Protein AF-A0A0B7GZR4-F1 (afdb_monomer_lite)

Foldseek 3Di:
DCCVVPVVPDDAPDDVSVQVSVLVVLCCQQPPDQDVVVGGGNLVVCCVVPVVDDSCVSNDGDDDVVVVCVPCVVVVVVVVD

Organism: Treponema phagedenis (NCBI:txid162)

Secondary structure (DSSP, 8-state):
-HIIIIITT----SHHHHHHHHHHHHHHHHHT--BTTTTB-HHHHHHHH-TTS-GGGG-PPP--HHHHHHHHHHHHHHH--

Radius of gyration: 15.93 Å; chains: 1; bounding box: 39×23×38 Å

Sequence (81 aa):
MIEDEFYALEYFYGFKDFMDKAYKYQKYFNFERMNNYKGGSPVQLLNEADETIDIKVLDFKPLIVDNYLKENLKFFKVIAS

pLDDT: mean 86.77, std 15.76, range [44.03, 97.69]

Structure (mmCIF, N/CA/C/O backbone):
data_AF-A0A0B7GZR4-F1
#
_entry.id   AF-A0A0B7GZR4-F1
#
loop_
_atom_site.group_PDB
_atom_site.id
_atom_site.type_symbol
_atom_site.label_atom_id
_atom_site.label_alt_id
_atom_site.label_comp_id
_atom_site.label_asym_id
_atom_site.label_entity_id
_atom_site.label_seq_id
_atom_site.pdbx_PDB_ins_code
_atom_site.Cartn_x
_atom_site.Cartn_y
_atom_site.Cartn_z
_atom_site.occupancy
_atom_site.B_iso_or_equiv
_atom_site.auth_seq_id
_atom_site.auth_comp_id
_atom_site.auth_asym_id
_atom_site.auth_atom_id
_atom_site.pdbx_PDB_model_num
ATOM 1 N N . MET A 1 1 ? 5.329 -13.681 3.813 1.00 82.44 1 MET A N 1
ATOM 2 C CA . MET A 1 1 ? 4.240 -13.008 3.058 1.00 82.44 1 MET A CA 1
ATOM 3 C C . MET A 1 1 ? 3.831 -11.746 3.824 1.00 82.44 1 MET A C 1
ATOM 5 O O . MET A 1 1 ? 4.487 -11.458 4.819 1.00 82.44 1 MET A O 1
ATOM 9 N N . ILE A 1 2 ? 2.831 -10.963 3.391 1.00 87.56 2 ILE A N 1
ATOM 10 C CA . ILE A 1 2 ? 2.401 -9.754 4.140 1.00 87.56 2 ILE A CA 1
ATOM 11 C C . ILE A 1 2 ? 1.964 -10.106 5.572 1.00 87.56 2 ILE A C 1
ATOM 13 O O . ILE A 1 2 ? 2.178 -9.343 6.510 1.00 87.56 2 ILE A O 1
ATOM 17 N N . GLU A 1 3 ? 1.426 -11.308 5.744 1.00 88.06 3 GLU A N 1
ATOM 18 C CA . GLU A 1 3 ? 1.069 -11.918 7.015 1.00 88.06 3 GLU A CA 1
ATOM 19 C C . GLU A 1 3 ? 2.258 -11.947 7.979 1.00 88.06 3 GLU A C 1
ATOM 21 O O . GLU A 1 3 ? 2.136 -11.459 9.098 1.00 88.06 3 GLU A O 1
ATOM 26 N N . ASP A 1 4 ? 3.417 -12.429 7.531 1.00 91.75 4 ASP A N 1
ATOM 27 C CA . ASP A 1 4 ? 4.614 -12.565 8.373 1.00 91.75 4 ASP A CA 1
ATOM 28 C C . ASP A 1 4 ? 5.393 -11.254 8.525 1.00 91.75 4 ASP A C 1
ATOM 30 O O . ASP A 1 4 ? 6.076 -11.051 9.522 1.00 91.75 4 ASP A O 1
ATOM 34 N N . GLU A 1 5 ? 5.338 -10.378 7.520 1.00 88.31 5 GLU A N 1
ATOM 35 C CA . GLU A 1 5 ? 6.137 -9.147 7.471 1.00 88.31 5 GLU A CA 1
ATOM 36 C C . GLU A 1 5 ? 5.441 -7.951 8.133 1.00 88.31 5 GLU A C 1
ATOM 38 O O . GLU A 1 5 ? 6.103 -6.976 8.483 1.00 88.31 5 GLU A O 1
ATOM 43 N N . PHE A 1 6 ? 4.116 -8.004 8.287 1.00 92.56 6 PHE A N 1
ATOM 44 C CA . PHE A 1 6 ? 3.322 -6.898 8.811 1.00 92.56 6 PHE A CA 1
ATOM 45 C C . PHE A 1 6 ? 2.344 -7.359 9.890 1.00 92.56 6 PHE A C 1
ATOM 47 O O . PHE A 1 6 ? 2.481 -6.966 11.047 1.00 92.56 6 PHE A O 1
ATOM 54 N N . TYR A 1 7 ? 1.381 -8.221 9.552 1.00 89.31 7 TYR A N 1
ATOM 55 C CA . TYR A 1 7 ? 0.290 -8.551 10.478 1.00 89.31 7 TYR A CA 1
ATOM 56 C C . TYR A 1 7 ? 0.740 -9.334 11.717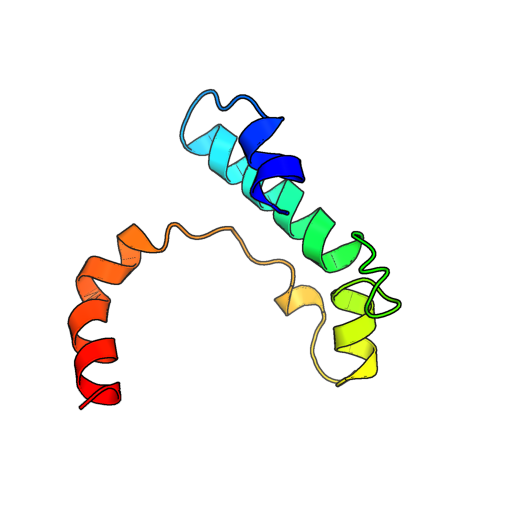 1.00 89.31 7 TYR A C 1
ATOM 58 O O . TYR A 1 7 ? 0.179 -9.132 12.789 1.00 89.31 7 TYR A O 1
ATOM 66 N N . ALA A 1 8 ? 1.744 -10.203 11.589 1.00 91.50 8 ALA A N 1
ATOM 67 C CA . ALA A 1 8 ? 2.273 -10.991 12.700 1.00 91.50 8 ALA A CA 1
ATOM 68 C C . ALA A 1 8 ? 3.248 -10.210 13.601 1.00 91.50 8 ALA A C 1
ATOM 70 O O . ALA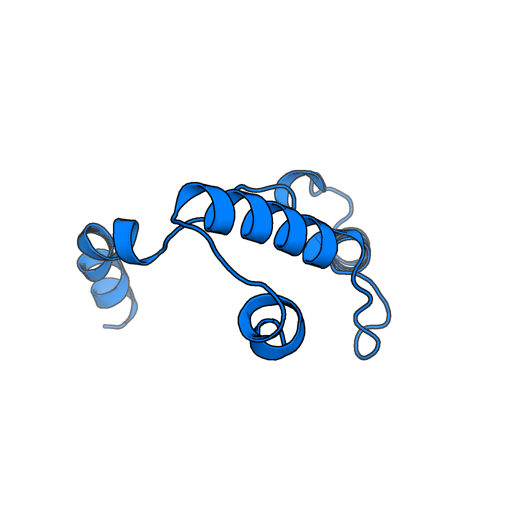 A 1 8 ? 3.466 -10.608 14.744 1.00 91.50 8 ALA A O 1
ATOM 71 N N . LEU A 1 9 ? 3.851 -9.128 13.095 1.00 90.81 9 LEU A N 1
ATOM 72 C CA . LEU A 1 9 ? 4.904 -8.378 13.793 1.00 90.81 9 LEU A CA 1
ATOM 73 C C . LEU A 1 9 ? 4.398 -7.089 14.444 1.00 90.81 9 LEU A C 1
ATOM 75 O O . LEU A 1 9 ? 4.970 -6.632 15.433 1.00 90.81 9 LEU A O 1
ATOM 79 N N . GLU A 1 10 ? 3.345 -6.489 13.895 1.00 90.50 10 GLU A N 1
ATOM 80 C CA . GLU A 1 10 ? 2.830 -5.205 14.354 1.00 90.50 10 GLU A CA 1
ATOM 81 C C . GLU A 1 10 ? 1.684 -5.365 15.358 1.00 90.50 10 GLU A C 1
ATOM 83 O O . GLU A 1 10 ? 0.733 -6.117 15.156 1.00 90.50 10 GLU A O 1
ATOM 88 N N . TYR A 1 11 ? 1.737 -4.576 16.430 1.00 94.25 11 TYR A N 1
ATOM 89 C CA . TYR A 1 11 ? 0.598 -4.370 17.324 1.00 94.25 11 TYR A CA 1
ATOM 90 C C . TYR A 1 11 ? -0.247 -3.200 16.826 1.00 94.25 11 TYR A C 1
ATOM 92 O O . TYR A 1 11 ? 0.303 -2.165 16.451 1.00 94.25 11 TYR A O 1
ATOM 100 N N . PHE A 1 12 ? -1.572 -3.322 16.877 1.00 95.31 12 PHE A N 1
ATOM 101 C CA . P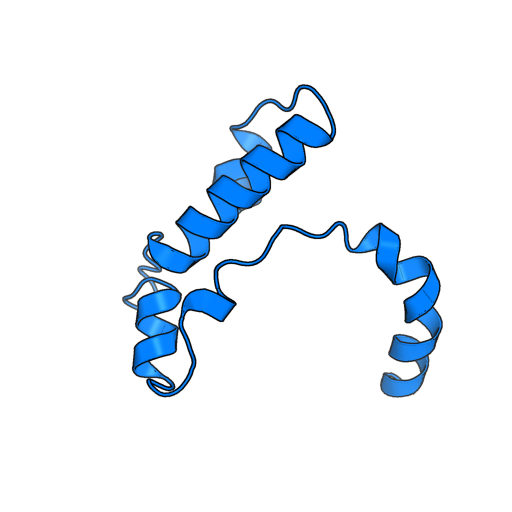HE A 1 12 ? -2.490 -2.279 16.416 1.00 95.31 12 PHE A CA 1
ATOM 102 C C . PHE A 1 12 ? -3.338 -1.756 17.571 1.00 95.31 12 PHE A C 1
ATOM 104 O O . PHE A 1 12 ? -4.082 -2.510 18.196 1.00 95.31 12 PHE A O 1
ATOM 111 N N . TYR A 1 13 ? -3.266 -0.451 17.830 1.00 95.12 13 TYR A N 1
ATOM 112 C CA . TYR A 1 13 ? -3.976 0.183 18.951 1.00 95.12 13 TYR A CA 1
ATOM 113 C C . TYR A 1 13 ? -5.356 0.737 18.571 1.00 95.12 13 TYR A C 1
ATOM 115 O O . TYR A 1 13 ? -6.026 1.384 19.375 1.00 95.12 13 TYR A O 1
ATOM 123 N N . GLY A 1 14 ? -5.792 0.496 17.336 1.00 95.62 14 GLY A N 1
ATOM 124 C CA . GLY A 1 14 ? -7.095 0.901 16.829 1.00 95.62 14 GLY A CA 1
ATOM 125 C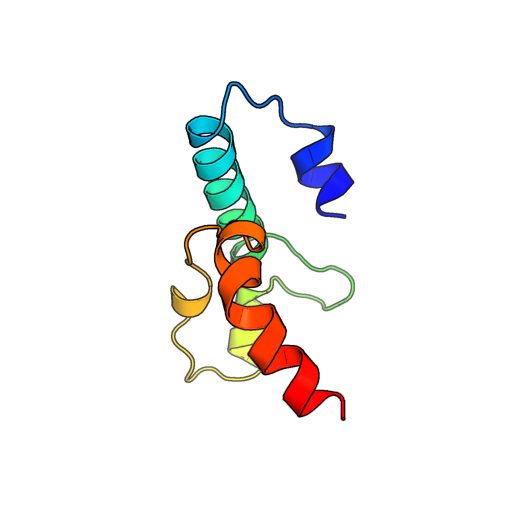 C . GLY A 1 14 ? -7.086 1.105 15.321 1.00 95.62 14 GLY A C 1
ATOM 126 O O . GLY A 1 14 ? -6.057 0.982 14.660 1.00 95.62 14 GLY A O 1
ATOM 127 N N . PHE A 1 15 ? -8.250 1.458 14.777 1.00 94.69 15 PHE A N 1
ATOM 128 C CA . PHE A 1 15 ? -8.442 1.578 13.332 1.00 94.69 15 PHE A CA 1
ATOM 129 C C . PHE A 1 15 ? -7.499 2.596 12.678 1.00 94.69 15 PHE A C 1
ATOM 131 O O . PHE A 1 15 ? -6.880 2.296 11.666 1.00 94.69 15 PHE A O 1
ATOM 138 N N . LYS A 1 16 ? -7.350 3.792 13.261 1.00 95.44 16 LYS A N 1
ATOM 139 C CA . LYS A 1 16 ? -6.470 4.826 12.698 1.00 95.44 16 LYS A CA 1
ATOM 140 C C . LYS A 1 16 ? -5.007 4.373 12.667 1.00 95.44 16 LYS A C 1
ATOM 142 O O . LYS A 1 16 ? -4.361 4.509 11.637 1.00 95.44 16 LYS A O 1
ATOM 147 N N . ASP A 1 17 ? -4.518 3.822 13.778 1.00 96.81 17 ASP A N 1
ATOM 148 C CA . ASP A 1 17 ? -3.149 3.304 13.893 1.00 96.81 17 ASP A CA 1
ATOM 149 C C . ASP A 1 17 ? -2.897 2.177 12.882 1.00 96.81 17 ASP A C 1
ATOM 151 O O . ASP A 1 17 ? -1.912 2.203 12.150 1.00 96.81 17 ASP A O 1
ATOM 155 N N . PHE A 1 18 ? -3.853 1.254 12.749 1.00 95.56 18 PHE A N 1
ATOM 156 C CA . PHE A 1 18 ? -3.826 0.223 11.717 1.00 95.56 18 PHE A CA 1
ATOM 157 C C . PHE A 1 18 ? -3.714 0.810 10.304 1.00 95.56 18 PHE A C 1
ATOM 159 O O . PHE A 1 18 ? -2.840 0.399 9.547 1.00 95.56 18 PHE A O 1
ATOM 166 N N . MET A 1 19 ? -4.552 1.790 9.950 1.00 96.12 19 MET A N 1
ATOM 167 C CA . MET A 1 19 ? -4.535 2.402 8.615 1.00 96.12 19 MET A CA 1
ATOM 168 C C . MET A 1 19 ? -3.229 3.154 8.334 1.00 96.12 19 MET A C 1
ATOM 170 O O . MET A 1 19 ? -2.693 3.051 7.230 1.00 96.12 19 MET A O 1
ATOM 174 N N . ASP A 1 20 ? -2.691 3.869 9.323 1.00 96.12 20 ASP A N 1
ATOM 175 C CA . ASP A 1 20 ? -1.423 4.594 9.192 1.00 96.12 20 ASP A CA 1
ATOM 176 C C . ASP A 1 20 ? -0.248 3.618 8.992 1.00 96.12 20 ASP A C 1
ATOM 178 O O . ASP A 1 20 ? 0.586 3.805 8.099 1.00 96.12 20 ASP A O 1
ATOM 182 N N . LYS A 1 21 ? -0.205 2.530 9.773 1.00 96.62 21 LYS A N 1
ATOM 183 C CA . LYS A 1 21 ? 0.806 1.474 9.634 1.00 96.62 21 LYS A CA 1
ATOM 184 C C . LYS A 1 21 ? 0.670 0.716 8.316 1.00 96.62 21 LYS A C 1
ATOM 186 O O . LYS A 1 21 ? 1.678 0.471 7.657 1.00 96.62 21 LYS A O 1
ATOM 191 N N . ALA A 1 22 ? -0.556 0.398 7.902 1.00 95.69 22 ALA A N 1
ATOM 192 C CA . ALA A 1 22 ? -0.823 -0.287 6.641 1.00 95.69 22 ALA A CA 1
ATOM 193 C C . ALA A 1 22 ? -0.365 0.560 5.451 1.00 95.69 22 ALA A C 1
ATOM 195 O O . ALA A 1 22 ? 0.280 0.043 4.544 1.00 95.69 22 ALA A O 1
ATOM 196 N N . TYR A 1 23 ? -0.616 1.873 5.482 1.00 96.44 23 TYR A N 1
ATOM 197 C CA . TYR A 1 23 ? -0.126 2.789 4.455 1.00 96.44 23 TYR A CA 1
ATOM 198 C C . TYR A 1 23 ? 1.404 2.806 4.392 1.00 96.44 23 TYR A C 1
ATOM 200 O O . TYR A 1 23 ? 1.983 2.688 3.312 1.00 96.44 23 TYR A O 1
ATOM 208 N N . LYS A 1 24 ? 2.069 2.891 5.552 1.00 95.69 24 LYS A N 1
ATOM 209 C CA . LYS A 1 24 ? 3.534 2.851 5.629 1.00 95.69 24 LYS A CA 1
ATOM 210 C C . LYS A 1 24 ? 4.096 1.544 5.064 1.00 95.69 24 LYS A C 1
ATOM 212 O O . LYS A 1 24 ? 5.029 1.588 4.265 1.00 95.69 24 LYS A O 1
ATOM 217 N N . TYR A 1 25 ? 3.524 0.402 5.448 1.00 95.62 25 TYR A N 1
ATOM 218 C CA . TYR A 1 25 ? 3.951 -0.896 4.933 1.00 95.62 25 TYR A CA 1
ATOM 219 C C . TYR A 1 25 ? 3.715 -1.012 3.428 1.00 95.62 25 TYR A C 1
ATOM 221 O O . TYR A 1 25 ? 4.606 -1.446 2.709 1.00 95.62 25 TYR A O 1
ATOM 229 N N . GLN A 1 26 ? 2.561 -0.575 2.924 1.00 95.19 26 GLN A N 1
ATOM 230 C CA . GLN A 1 26 ? 2.265 -0.617 1.494 1.00 95.19 26 GLN A CA 1
ATOM 231 C C . GLN A 1 26 ? 3.254 0.231 0.685 1.00 95.19 26 GLN A C 1
ATOM 233 O O . GLN A 1 26 ? 3.713 -0.196 -0.372 1.00 95.19 26 GLN A O 1
ATOM 238 N N . LYS A 1 27 ? 3.635 1.405 1.199 1.00 96.19 27 LYS A N 1
ATOM 239 C CA . LYS A 1 27 ? 4.656 2.251 0.577 1.00 96.19 27 LYS A CA 1
ATOM 240 C C . LYS A 1 27 ? 6.012 1.546 0.527 1.00 96.19 27 LYS A C 1
ATOM 242 O O . LYS A 1 27 ? 6.611 1.462 -0.541 1.00 96.19 27 LYS A O 1
ATOM 247 N N . TYR A 1 28 ? 6.447 0.961 1.642 1.00 95.56 28 TYR A N 1
ATOM 248 C CA . TYR A 1 28 ? 7.650 0.125 1.675 1.00 95.56 28 TYR A CA 1
ATOM 249 C C . TYR A 1 28 ? 7.564 -1.033 0.665 1.00 95.56 28 TYR A C 1
ATOM 251 O O . TYR A 1 28 ? 8.470 -1.225 -0.145 1.00 95.56 28 TYR A O 1
ATOM 259 N N . PHE A 1 29 ? 6.454 -1.773 0.661 1.00 95.06 29 PHE A N 1
ATOM 260 C CA . PHE A 1 29 ? 6.245 -2.910 -0.228 1.00 95.06 29 PHE A CA 1
ATOM 261 C C . PHE A 1 29 ? 6.355 -2.502 -1.699 1.00 95.06 29 PHE A C 1
ATOM 263 O O . PHE A 1 29 ? 7.045 -3.166 -2.466 1.00 95.06 29 PHE A O 1
ATOM 270 N N . ASN A 1 30 ? 5.706 -1.404 -2.087 1.00 95.94 30 ASN A N 1
ATOM 271 C CA . ASN A 1 30 ? 5.633 -0.983 -3.480 1.00 95.94 30 ASN A CA 1
ATOM 272 C C . ASN A 1 30 ? 6.929 -0.342 -3.995 1.00 95.94 30 ASN A C 1
ATOM 274 O O . ASN A 1 30 ? 7.287 -0.547 -5.154 1.00 95.94 30 ASN A O 1
ATOM 278 N N . PHE A 1 31 ? 7.628 0.435 -3.165 1.00 96.94 31 PHE A N 1
ATOM 279 C CA . PHE A 1 31 ? 8.779 1.221 -3.619 1.00 96.94 31 PHE A CA 1
ATOM 280 C C . PHE A 1 31 ? 10.133 0.594 -3.273 1.00 96.94 31 PHE A C 1
ATOM 282 O O . PHE A 1 31 ? 11.094 0.775 -4.018 1.00 96.94 31 PHE A O 1
ATOM 289 N N . GLU A 1 32 ? 10.224 -0.163 -2.179 1.00 95.56 32 GLU A N 1
ATOM 290 C CA . GLU A 1 32 ? 11.513 -0.560 -1.597 1.00 95.56 32 GLU A CA 1
ATOM 291 C C . GLU A 1 32 ? 11.699 -2.078 -1.506 1.00 95.56 32 GLU A C 1
ATOM 293 O O . GLU A 1 32 ? 12.813 -2.577 -1.670 1.00 95.56 32 GLU A O 1
ATOM 298 N N . ARG A 1 33 ? 10.631 -2.840 -1.248 1.00 95.06 33 ARG A N 1
ATOM 299 C CA . ARG A 1 33 ? 10.740 -4.282 -1.006 1.00 95.06 33 ARG A CA 1
ATOM 300 C C . ARG A 1 33 ? 11.189 -5.023 -2.261 1.00 95.06 33 ARG A C 1
ATOM 302 O O . ARG A 1 33 ? 10.442 -5.158 -3.228 1.00 95.06 33 ARG A O 1
ATOM 309 N N . MET A 1 34 ? 12.384 -5.596 -2.199 1.00 94.75 34 MET A N 1
ATOM 310 C CA . MET A 1 34 ? 12.922 -6.419 -3.275 1.00 94.75 34 MET A CA 1
ATOM 311 C C . MET A 1 34 ? 12.157 -7.735 -3.398 1.00 94.75 34 MET A C 1
ATOM 313 O O . MET A 1 34 ? 12.001 -8.487 -2.434 1.00 94.75 34 MET A O 1
ATOM 317 N N . ASN A 1 35 ? 11.722 -8.053 -4.613 1.00 90.44 35 ASN A N 1
ATOM 318 C CA . ASN A 1 35 ? 11.252 -9.383 -4.950 1.00 90.44 35 ASN A CA 1
ATOM 319 C C . ASN A 1 35 ? 12.411 -10.183 -5.556 1.00 90.44 35 ASN A C 1
ATOM 321 O O . ASN A 1 35 ? 12.611 -10.158 -6.766 1.00 90.44 35 ASN A O 1
ATOM 325 N N . ASN A 1 36 ? 13.153 -10.919 -4.722 1.00 87.94 36 ASN A N 1
ATOM 326 C CA . ASN A 1 36 ? 14.313 -11.712 -5.161 1.00 87.94 36 ASN A CA 1
ATOM 327 C C . ASN A 1 36 ? 13.983 -12.710 -6.283 1.00 87.94 36 ASN A C 1
ATOM 329 O O . ASN A 1 36 ? 14.839 -13.000 -7.110 1.00 87.94 36 ASN A O 1
ATOM 333 N N . TYR A 1 37 ? 12.746 -13.213 -6.334 1.00 90.25 37 TYR A N 1
ATOM 334 C CA . TYR A 1 37 ? 12.303 -14.111 -7.401 1.00 90.25 37 TYR A CA 1
ATOM 335 C C . TYR A 1 37 ? 12.139 -13.391 -8.749 1.00 90.25 37 TYR A C 1
ATOM 337 O O . TYR A 1 37 ? 12.385 -13.987 -9.792 1.00 90.25 37 TYR A O 1
ATOM 345 N N . LYS A 1 38 ? 11.736 -12.113 -8.736 1.00 91.69 38 LYS A N 1
ATOM 346 C CA . LYS A 1 38 ? 11.561 -11.292 -9.947 1.00 91.69 38 LYS A CA 1
ATOM 347 C C . LYS A 1 38 ? 12.750 -10.380 -10.264 1.00 91.69 38 LYS A C 1
ATOM 349 O O . LYS A 1 38 ? 12.775 -9.803 -11.338 1.00 91.69 38 LYS A O 1
ATOM 354 N N . GLY A 1 39 ? 13.711 -10.246 -9.352 1.00 93.12 39 GLY A N 1
ATOM 355 C CA . GLY A 1 39 ? 14.921 -9.444 -9.549 1.00 93.12 39 GLY A CA 1
ATOM 356 C C . GLY A 1 39 ? 14.764 -7.932 -9.338 1.00 93.12 39 GLY A C 1
ATOM 357 O O . GLY A 1 39 ? 15.696 -7.203 -9.653 1.00 93.12 39 GLY A O 1
ATOM 358 N N . GLY A 1 40 ? 13.647 -7.452 -8.776 1.00 96.06 40 GLY A N 1
ATOM 359 C CA . GLY A 1 40 ? 13.394 -6.017 -8.579 1.00 96.06 40 GLY A CA 1
ATOM 360 C C . GLY A 1 40 ? 12.292 -5.719 -7.559 1.00 96.06 40 GLY A C 1
ATOM 361 O O . GLY A 1 40 ? 11.534 -6.615 -7.169 1.00 96.06 40 GLY A O 1
ATOM 362 N N . SER A 1 41 ? 12.202 -4.471 -7.098 1.00 96.69 41 SER A N 1
ATOM 363 C CA . SER A 1 41 ? 11.057 -3.968 -6.330 1.00 96.69 41 SER A CA 1
ATOM 364 C C . SER A 1 41 ? 9.855 -3.704 -7.249 1.00 96.69 41 SER A C 1
ATOM 366 O O . SER A 1 41 ? 10.035 -3.547 -8.458 1.00 96.69 41 SER A O 1
ATOM 368 N N . PRO A 1 42 ? 8.612 -3.640 -6.739 1.00 96.06 42 PRO A N 1
ATOM 369 C CA . PRO A 1 42 ? 7.449 -3.419 -7.598 1.00 96.06 42 PRO A CA 1
ATOM 370 C C . PRO A 1 42 ? 7.532 -2.148 -8.451 1.00 96.06 42 PRO A C 1
ATOM 372 O O . PRO A 1 42 ? 7.134 -2.194 -9.611 1.00 96.06 42 PRO A O 1
ATOM 375 N N . VAL A 1 43 ? 8.095 -1.050 -7.936 1.00 97.31 43 VAL A N 1
ATOM 376 C CA . VAL A 1 43 ? 8.321 0.169 -8.733 1.00 97.31 43 VAL A CA 1
ATOM 377 C C . VAL A 1 43 ? 9.344 -0.039 -9.852 1.00 97.31 43 VAL A C 1
ATOM 379 O O . VAL A 1 43 ? 9.137 0.466 -10.952 1.00 97.31 43 VAL A O 1
ATOM 382 N N . GLN A 1 44 ? 10.407 -0.816 -9.618 1.00 97.50 44 GLN A N 1
ATOM 383 C CA . GLN A 1 44 ? 11.377 -1.157 -10.666 1.00 97.50 44 GLN A CA 1
ATOM 384 C C . GLN A 1 44 ? 10.713 -2.007 -11.749 1.00 97.50 44 GLN A C 1
ATOM 386 O O . GLN A 1 44 ? 10.809 -1.683 -12.926 1.00 97.50 44 GLN A O 1
ATOM 391 N N . LEU A 1 45 ? 9.953 -3.025 -11.339 1.00 96.88 45 LEU A N 1
ATOM 392 C CA . LEU A 1 45 ? 9.232 -3.905 -12.258 1.00 96.88 45 LEU A CA 1
ATOM 393 C C . LEU A 1 45 ? 8.161 -3.154 -13.065 1.00 96.88 45 LEU A C 1
ATOM 395 O O . LEU A 1 45 ? 7.947 -3.470 -14.231 1.00 96.88 45 LEU A O 1
ATOM 399 N N . LEU A 1 46 ? 7.484 -2.167 -12.464 1.00 96.62 46 LEU A N 1
ATOM 400 C CA . LEU A 1 46 ? 6.543 -1.297 -13.175 1.00 96.62 46 LEU A CA 1
ATOM 401 C C . LEU A 1 46 ? 7.269 -0.473 -14.239 1.00 96.62 46 LEU A C 1
ATOM 403 O O . LEU A 1 46 ? 6.840 -0.463 -15.386 1.00 96.62 46 LEU A O 1
ATOM 407 N N . ASN A 1 47 ? 8.381 0.164 -13.868 1.00 96.12 47 ASN A N 1
ATOM 408 C CA . ASN A 1 47 ? 9.171 0.982 -14.782 1.00 96.12 47 ASN A CA 1
ATOM 409 C C . ASN A 1 47 ? 9.784 0.159 -15.930 1.00 96.12 47 ASN A C 1
ATOM 411 O O . ASN A 1 47 ? 9.901 0.655 -17.042 1.00 96.12 47 ASN A O 1
ATOM 415 N N . GLU A 1 48 ? 10.167 -1.094 -15.675 1.00 96.25 48 GLU A N 1
ATOM 416 C CA . GLU A 1 48 ? 10.627 -2.033 -16.708 1.00 96.25 48 GLU A CA 1
ATOM 417 C C . GLU A 1 48 ? 9.502 -2.471 -17.656 1.00 96.25 48 GLU A C 1
ATOM 419 O O . GLU A 1 48 ? 9.752 -2.713 -18.835 1.00 96.25 48 GLU A O 1
ATOM 424 N N . ALA A 1 49 ? 8.274 -2.599 -17.147 1.00 95.88 49 ALA A N 1
ATOM 425 C CA . ALA A 1 49 ? 7.122 -3.017 -17.938 1.00 95.88 49 ALA A CA 1
ATOM 426 C C . ALA A 1 49 ? 6.551 -1.878 -18.796 1.00 95.88 49 ALA A C 1
ATOM 428 O O . ALA A 1 49 ? 6.186 -2.113 -19.947 1.00 95.88 49 ALA A O 1
ATOM 429 N N . ASP A 1 50 ? 6.450 -0.673 -18.233 1.00 97.12 50 ASP A N 1
ATOM 430 C CA . ASP A 1 50 ? 5.948 0.524 -18.906 1.00 97.12 50 ASP A CA 1
ATOM 431 C C . ASP A 1 50 ? 6.410 1.797 -18.171 1.00 97.12 50 ASP A C 1
ATOM 433 O O . ASP A 1 50 ? 5.874 2.177 -17.127 1.00 97.12 50 ASP A O 1
ATOM 437 N N . GLU A 1 51 ? 7.396 2.488 -18.745 1.00 95.94 51 GLU A N 1
ATOM 438 C CA . GLU A 1 51 ? 7.950 3.739 -18.209 1.00 95.94 51 GLU A CA 1
ATOM 439 C C . GLU A 1 51 ? 6.995 4.942 -18.317 1.00 95.94 51 GLU A C 1
ATOM 441 O O . GLU A 1 51 ? 7.246 5.992 -17.725 1.00 95.94 51 GLU A O 1
ATOM 446 N N . THR A 1 52 ? 5.895 4.818 -19.067 1.00 97.69 52 THR A N 1
ATOM 447 C CA . THR A 1 52 ? 4.929 5.913 -19.246 1.00 97.69 52 THR A CA 1
ATOM 448 C C . THR A 1 52 ? 3.949 6.037 -18.080 1.00 97.69 52 THR A C 1
ATOM 450 O O . THR A 1 52 ? 3.293 7.071 -17.924 1.00 97.69 52 THR A O 1
ATOM 453 N N . ILE A 1 53 ? 3.856 5.006 -17.234 1.00 96.38 53 ILE A N 1
ATOM 454 C CA . ILE A 1 53 ? 2.988 5.000 -16.059 1.00 96.38 53 ILE A CA 1
ATOM 455 C C . ILE A 1 53 ? 3.629 5.838 -14.947 1.00 96.38 53 ILE A C 1
ATOM 457 O O . ILE A 1 53 ? 4.728 5.549 -14.479 1.00 96.38 53 ILE A O 1
ATOM 461 N N . ASP A 1 54 ? 2.910 6.855 -14.459 1.00 95.50 54 ASP A N 1
ATOM 462 C CA . ASP A 1 54 ? 3.354 7.637 -13.298 1.00 95.50 54 ASP A CA 1
ATOM 463 C C . ASP A 1 54 ? 3.453 6.727 -12.065 1.00 95.50 54 ASP A C 1
ATOM 465 O O . ASP A 1 54 ? 2.447 6.221 -11.568 1.00 95.50 54 ASP A O 1
ATOM 469 N N . ILE A 1 55 ? 4.661 6.568 -11.521 1.00 95.25 55 ILE A N 1
ATOM 470 C CA . ILE A 1 55 ? 4.938 5.741 -10.338 1.00 95.25 55 ILE A CA 1
ATOM 471 C C . ILE A 1 55 ? 4.079 6.102 -9.116 1.00 95.25 55 ILE A C 1
ATOM 473 O O . ILE A 1 55 ? 3.916 5.278 -8.216 1.00 95.25 55 ILE A O 1
ATOM 477 N N . LYS A 1 56 ? 3.487 7.305 -9.067 1.00 94.62 56 LYS A N 1
ATOM 478 C CA . LYS A 1 56 ? 2.539 7.706 -8.014 1.00 94.62 56 LYS A CA 1
ATOM 479 C C . LYS A 1 56 ? 1.306 6.812 -7.933 1.00 94.62 56 LYS A C 1
ATOM 481 O O . LYS A 1 56 ? 0.679 6.785 -6.877 1.00 94.62 56 LYS A O 1
ATOM 486 N N . VAL A 1 57 ? 0.976 6.044 -8.976 1.00 93.69 57 VAL A N 1
ATOM 487 C CA . VAL A 1 57 ? -0.087 5.023 -8.902 1.00 93.69 57 VAL A CA 1
ATOM 488 C C . VAL A 1 57 ? 0.176 3.975 -7.820 1.00 93.69 57 VAL A C 1
ATOM 490 O O . VAL A 1 57 ? -0.760 3.329 -7.362 1.00 93.69 57 VAL A O 1
ATOM 493 N N . LEU A 1 58 ? 1.428 3.825 -7.380 1.00 94.81 58 LEU A N 1
ATOM 494 C CA . LEU A 1 58 ? 1.824 2.934 -6.296 1.00 94.81 58 LEU A CA 1
ATOM 495 C C . LEU A 1 58 ? 1.702 3.571 -4.894 1.00 94.81 58 LEU A C 1
ATOM 497 O O . LEU A 1 58 ? 1.798 2.854 -3.897 1.00 94.81 58 LEU A O 1
ATOM 501 N N . ASP A 1 59 ? 1.466 4.885 -4.784 1.00 95.56 59 ASP A N 1
ATOM 502 C CA . ASP A 1 59 ? 1.343 5.629 -3.514 1.00 95.56 59 ASP A CA 1
ATOM 503 C C . ASP A 1 59 ? -0.129 5.887 -3.142 1.00 95.56 59 ASP A C 1
ATOM 505 O O . ASP A 1 59 ? -0.574 7.022 -2.965 1.00 95.56 59 ASP A O 1
ATOM 509 N N . PHE A 1 60 ? -0.926 4.821 -3.068 1.00 90.69 60 PHE A N 1
ATOM 510 C CA . PHE A 1 60 ? -2.347 4.909 -2.730 1.00 90.69 60 PHE A CA 1
ATOM 511 C C . PHE A 1 60 ? -2.612 4.631 -1.247 1.00 90.69 60 PHE A C 1
ATOM 513 O O . PHE A 1 60 ? -1.877 3.906 -0.582 1.00 90.69 60 PHE A O 1
ATOM 520 N N . LYS A 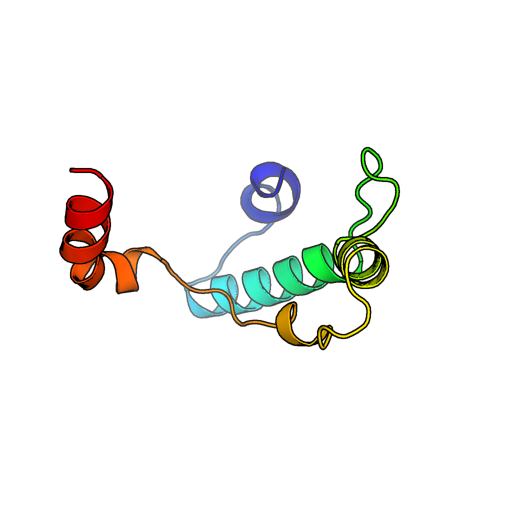1 61 ? -3.695 5.195 -0.705 1.00 89.62 61 LYS A N 1
ATOM 521 C CA . LYS A 1 61 ? -4.106 4.914 0.678 1.00 89.62 61 LYS A CA 1
ATOM 522 C C . LYS A 1 61 ? -4.676 3.495 0.785 1.00 89.62 61 LYS A C 1
ATOM 524 O O . LYS A 1 61 ? -5.398 3.088 -0.126 1.00 89.62 61 LYS A O 1
ATOM 529 N N . PRO A 1 62 ? -4.423 2.769 1.889 1.00 92.19 62 PRO A N 1
ATOM 530 C CA . PRO A 1 62 ? -5.052 1.478 2.120 1.00 92.19 62 PRO A CA 1
ATOM 531 C C . PRO A 1 62 ? -6.573 1.639 2.161 1.00 92.19 62 PRO A C 1
ATOM 533 O O . PRO A 1 62 ? -7.098 2.646 2.647 1.00 92.19 62 PRO A O 1
ATOM 536 N N . LEU A 1 63 ? -7.278 0.636 1.645 1.00 90.19 63 LEU A N 1
ATOM 537 C CA . LEU A 1 63 ? -8.735 0.597 1.574 1.00 90.19 63 LEU A CA 1
ATOM 538 C C . LEU A 1 63 ? -9.245 -0.658 2.280 1.00 90.19 63 LEU A C 1
ATOM 540 O O . LEU A 1 63 ? -8.722 -1.752 2.080 1.00 90.19 63 LEU A O 1
ATOM 544 N N . ILE A 1 64 ? -10.304 -0.505 3.073 1.00 89.75 64 ILE A N 1
ATOM 545 C CA . ILE A 1 64 ? -11.018 -1.642 3.658 1.00 89.75 64 ILE A CA 1
ATOM 546 C C . ILE A 1 64 ? -12.040 -2.124 2.639 1.00 89.75 64 ILE A C 1
ATOM 548 O O . ILE A 1 64 ? -13.102 -1.520 2.487 1.00 89.75 64 ILE A O 1
ATOM 552 N N . VAL A 1 65 ? -11.707 -3.198 1.927 1.00 85.31 65 VAL A N 1
ATOM 553 C CA . VAL A 1 65 ? -12.508 -3.710 0.805 1.00 85.31 65 VAL A CA 1
ATOM 554 C C . VAL A 1 65 ? -13.938 -4.063 1.245 1.00 85.31 65 VAL A C 1
ATOM 556 O O . VAL A 1 65 ? -14.885 -3.761 0.522 1.00 85.31 65 VAL A O 1
ATOM 559 N N . ASP A 1 66 ? -14.125 -4.556 2.472 1.00 84.12 66 ASP A N 1
ATOM 560 C CA . ASP A 1 66 ? -15.440 -4.871 3.057 1.00 84.12 6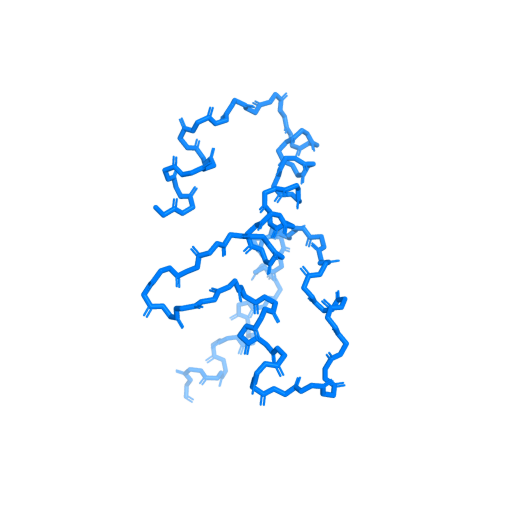6 ASP A CA 1
ATOM 561 C C . ASP A 1 66 ? -16.413 -3.683 3.087 1.00 84.12 66 ASP A C 1
ATOM 563 O O . ASP A 1 66 ? -17.625 -3.867 2.937 1.00 84.12 66 ASP A O 1
ATOM 567 N N . ASN A 1 67 ? -15.900 -2.454 3.210 1.00 84.44 67 ASN A N 1
ATOM 568 C CA . ASN A 1 67 ? -16.730 -1.249 3.164 1.00 84.44 67 ASN A CA 1
ATOM 569 C C . ASN A 1 67 ? -17.325 -1.012 1.769 1.00 84.44 67 ASN A C 1
ATOM 571 O O . ASN A 1 67 ? -18.379 -0.395 1.649 1.00 84.44 67 ASN A O 1
ATOM 575 N N . TYR A 1 68 ? -16.678 -1.529 0.725 1.00 77.06 68 TYR A N 1
ATOM 576 C CA . TYR A 1 68 ? -17.077 -1.369 -0.673 1.00 77.06 68 TYR A CA 1
ATOM 577 C C . TYR A 1 68 ? -17.779 -2.615 -1.233 1.00 77.06 68 TYR A C 1
ATOM 579 O O . TYR A 1 68 ? -18.495 -2.534 -2.233 1.00 77.06 68 TYR A O 1
ATOM 587 N N . LEU A 1 69 ? -17.624 -3.778 -0.594 1.00 73.12 69 LEU A N 1
ATOM 588 C CA . LEU A 1 69 ? -18.246 -5.030 -1.041 1.00 73.12 69 LEU A CA 1
ATOM 589 C C . LEU A 1 69 ? -19.768 -5.058 -0.849 1.00 73.12 69 LEU A C 1
ATOM 591 O O . LEU A 1 69 ? -20.457 -5.727 -1.621 1.00 73.12 69 LEU A O 1
ATOM 595 N N . LYS A 1 70 ? -20.317 -4.289 0.103 1.00 60.84 70 LYS A N 1
ATOM 596 C CA . LYS A 1 70 ? -21.777 -4.181 0.298 1.00 60.84 70 LYS A CA 1
ATOM 597 C C . LYS A 1 70 ? -22.506 -3.580 -0.911 1.00 60.84 70 LYS A C 1
ATOM 599 O O . LYS A 1 70 ? -23.669 -3.912 -1.125 1.00 60.84 70 LYS A O 1
ATOM 604 N N . GLU A 1 71 ? -21.825 -2.778 -1.731 1.00 54.88 71 GLU A N 1
ATOM 605 C CA . GLU A 1 71 ? -22.389 -2.217 -2.969 1.00 54.88 71 GLU A CA 1
ATOM 606 C C . GLU A 1 71 ? -21.980 -3.008 -4.229 1.00 54.88 71 GLU A C 1
ATOM 608 O O . GLU A 1 71 ? -22.772 -3.136 -5.163 1.00 54.88 71 GLU A O 1
ATOM 613 N N . ASN A 1 72 ? -20.794 -3.633 -4.236 1.00 53.97 72 ASN A N 1
ATOM 614 C CA . ASN A 1 72 ? -20.219 -4.283 -5.424 1.00 53.97 72 ASN A CA 1
ATOM 615 C C . ASN A 1 72 ? -20.536 -5.779 -5.603 1.00 53.97 72 ASN A C 1
ATOM 617 O O . ASN A 1 72 ? -20.288 -6.323 -6.680 1.00 53.97 72 ASN A O 1
ATOM 621 N N . LEU A 1 73 ? -21.142 -6.464 -4.624 1.00 52.84 73 LEU A N 1
ATOM 622 C CA . LEU A 1 73 ? -21.591 -7.861 -4.801 1.00 52.84 73 LEU A CA 1
ATOM 623 C C . LEU A 1 73 ? -22.596 -8.042 -5.958 1.00 52.84 73 LEU A C 1
ATOM 625 O O . LEU A 1 73 ? -22.743 -9.149 -6.477 1.00 52.84 73 LEU A O 1
ATOM 629 N N . LYS A 1 74 ? -23.262 -6.966 -6.400 1.00 52.25 74 LYS A N 1
ATOM 630 C CA . LYS A 1 74 ? -24.081 -6.975 -7.624 1.00 52.25 74 LYS A CA 1
ATOM 631 C C . LYS A 1 74 ? -23.232 -6.967 -8.899 1.00 52.25 74 LYS A C 1
ATOM 633 O O . LYS A 1 74 ? -23.585 -7.654 -9.848 1.00 52.25 74 LYS A O 1
ATOM 638 N N . PHE A 1 75 ? -22.114 -6.243 -8.911 1.00 50.59 75 PHE A N 1
ATOM 639 C CA . PHE A 1 75 ? -21.242 -6.108 -10.081 1.00 50.59 75 PHE A CA 1
ATOM 640 C C . PHE A 1 75 ? -20.440 -7.389 -10.353 1.00 50.59 75 PHE A C 1
ATOM 642 O O . PHE A 1 75 ? -20.387 -7.851 -11.487 1.00 50.59 75 PHE A O 1
ATOM 649 N N . PHE A 1 76 ? -19.894 -8.031 -9.314 1.00 50.00 76 PHE A N 1
ATOM 650 C CA . PHE A 1 76 ? -19.104 -9.259 -9.489 1.00 50.00 76 PHE A CA 1
ATOM 651 C C . PHE A 1 76 ? -19.942 -10.489 -9.875 1.00 50.00 76 PHE A C 1
ATOM 653 O O . PHE A 1 76 ? -19.440 -11.362 -10.577 1.00 50.00 76 PHE A O 1
ATOM 660 N N . LYS A 1 77 ? -21.227 -10.555 -9.490 1.00 47.50 77 LYS A N 1
ATOM 661 C CA . LYS A 1 77 ? -22.126 -11.636 -9.941 1.00 47.50 77 LYS A CA 1
ATOM 662 C C . LYS A 1 77 ? -22.420 -11.577 -11.441 1.00 47.50 77 LYS A C 1
ATOM 664 O O . LYS A 1 77 ? -22.505 -12.626 -12.063 1.00 47.50 77 LYS A O 1
ATOM 669 N N . VAL A 1 78 ? -22.541 -10.378 -12.013 1.00 48.84 78 VAL A N 1
ATOM 670 C CA . VAL A 1 78 ? -22.852 -10.177 -13.442 1.00 48.84 78 VAL A CA 1
ATOM 671 C C . VAL A 1 78 ? -21.679 -10.557 -14.353 1.00 48.84 78 VAL A C 1
ATOM 673 O O . VAL A 1 78 ? -21.900 -10.949 -15.488 1.00 48.84 78 VAL A O 1
ATOM 676 N N . ILE A 1 79 ? -20.438 -10.483 -13.867 1.00 45.16 79 ILE A N 1
ATOM 677 C CA . ILE A 1 79 ? -19.239 -10.814 -14.662 1.00 45.16 79 ILE A CA 1
ATOM 678 C C . ILE A 1 79 ? -18.879 -12.310 -14.540 1.00 45.16 79 ILE A C 1
ATOM 680 O O . ILE A 1 79 ? -18.137 -12.844 -15.357 1.00 45.16 79 ILE A O 1
ATOM 684 N N . ALA A 1 80 ? -19.418 -12.998 -13.530 1.00 47.41 80 ALA A N 1
ATOM 685 C CA . ALA A 1 80 ? -19.224 -14.428 -13.289 1.00 47.41 80 ALA A CA 1
ATOM 686 C C . ALA A 1 80 ? -20.422 -15.302 -13.729 1.00 47.41 80 ALA A C 1
ATOM 688 O O . ALA A 1 80 ? -20.502 -16.456 -13.303 1.00 47.41 80 ALA A O 1
ATOM 689 N N . SER A 1 81 ? -21.360 -14.758 -14.523 1.00 44.03 81 SER A N 1
ATOM 690 C CA . SER A 1 81 ? -22.487 -15.498 -15.127 1.00 44.03 81 SER A CA 1
ATOM 691 C C . SER A 1 81 ? -22.367 -15.622 -16.640 1.00 44.03 81 SER A C 1
ATOM 693 O O . SER A 1 81 ? -21.843 -14.680 -17.272 1.00 44.03 81 SER A O 1
#